Protein AF-A0A369IY74-F1 (afdb_monomer_lite)

Radius of gyration: 15.65 Å; chains: 1; bounding box: 35×47×38 Å

Foldseek 3Di:
DDWDWDDDPNDIDIDDPVLQWDQLCCQVVVVHHSPDTDGPDDDPPDDPPDDDDDDCDDSNCVQWDWDQDPVVRDIDTDGPPVPDDPPDD

pLDDT: mean 80.59, std 12.09, range [40.34, 97.25]

Sequence (89 aa):
MENLFLTVGSEKSERVSDAQIWPHASNSIIGEQEDKICLIIADLGSNNGGGLVFINGFAFLQRFHSVYDTMKCQVGFAIPPSSQTPERT

Organism: Hypsizygus marmoreus (NCBI:txid39966)

Secondary structure (DSSP, 8-state):
---EEEEETTEEEEE-GGGGBPPGGGGGGGT--TT---BS--------SSS------HHHHTTSEEEEETTTTEEEEE--GGGPPPP--

InterPro domains:
  IPR021109 Aspartic peptidase domain superfamily [G3DSA:2.40.70.10] (1-84)
  IPR021109 Aspartic peptidase domain superfamily [SSF50630] (18-78)
  IPR033121 Peptidase family A1 domain [PS51767] (1-78)

Structure (mmCIF, N/CA/C/O backbone):
data_AF-A0A369IY74-F1
#
_entry.id   AF-A0A369IY74-F1
#
loop_
_atom_site.group_PDB
_atom_site.id
_atom_site.type_symbol
_atom_site.label_atom_id
_atom_site.label_alt_id
_atom_site.label_comp_id
_atom_site.label_asym_id
_atom_site.label_entity_id
_atom_site.label_seq_id
_atom_site.pdbx_PDB_ins_code
_atom_site.Cartn_x
_atom_site.Cartn_y
_atom_site.Cartn_z
_atom_site.occupancy
_atom_site.B_iso_or_equiv
_atom_site.auth_seq_id
_atom_site.auth_comp_id
_atom_site.auth_asym_id
_atom_site.auth_atom_id
_atom_site.pdbx_PDB_model_num
ATOM 1 N N . MET A 1 1 ? 2.671 6.657 17.903 1.00 64.50 1 MET A N 1
ATOM 2 C CA . MET A 1 1 ? 2.719 6.126 16.527 1.00 64.50 1 MET A CA 1
ATOM 3 C C . MET A 1 1 ? 3.901 6.785 15.845 1.00 64.50 1 MET A C 1
ATOM 5 O O . MET A 1 1 ? 4.166 7.941 16.152 1.00 64.50 1 MET A O 1
ATOM 9 N N . GLU A 1 2 ? 4.638 6.047 15.023 1.00 75.81 2 GLU A N 1
ATOM 10 C CA . GLU A 1 2 ? 5.813 6.557 14.310 1.00 75.81 2 GLU A CA 1
ATOM 11 C C . GLU A 1 2 ? 5.543 6.580 12.805 1.00 75.81 2 GLU A C 1
ATOM 13 O O . GLU A 1 2 ? 4.675 5.857 12.305 1.00 75.81 2 GLU A O 1
ATOM 18 N N . ASN A 1 3 ? 6.282 7.414 12.074 1.00 77.19 3 ASN A N 1
ATOM 19 C CA . ASN A 1 3 ? 6.159 7.489 10.623 1.00 77.19 3 ASN A CA 1
ATOM 20 C C . ASN A 1 3 ? 6.739 6.227 9.976 1.00 77.19 3 ASN A C 1
ATOM 22 O O . ASN A 1 3 ? 7.799 5.739 10.367 1.00 77.19 3 ASN A O 1
ATOM 26 N N . LEU A 1 4 ? 6.051 5.720 8.955 1.00 80.06 4 LEU A N 1
ATOM 27 C CA . LEU A 1 4 ? 6.512 4.589 8.160 1.00 80.06 4 LEU A CA 1
ATOM 28 C C . LEU A 1 4 ? 7.162 5.125 6.886 1.00 80.06 4 LEU A C 1
ATOM 30 O O . LEU A 1 4 ? 6.547 5.890 6.145 1.00 80.06 4 LEU A O 1
ATOM 34 N N . PHE A 1 5 ? 8.381 4.686 6.597 1.00 82.56 5 PHE A N 1
ATOM 35 C CA . PHE A 1 5 ? 9.068 5.031 5.357 1.00 82.56 5 PHE A CA 1
ATOM 36 C C . PHE A 1 5 ? 9.121 3.819 4.435 1.00 82.56 5 PHE A C 1
ATOM 38 O O . PHE A 1 5 ? 9.579 2.751 4.839 1.00 82.56 5 PHE A O 1
ATOM 45 N N . LEU A 1 6 ? 8.678 4.000 3.191 1.00 80.69 6 LEU A N 1
ATOM 46 C CA . LEU A 1 6 ? 8.863 3.020 2.129 1.00 80.69 6 LEU A CA 1
ATOM 47 C C . LEU A 1 6 ? 9.920 3.543 1.159 1.00 80.69 6 LEU A C 1
ATOM 49 O O . LEU A 1 6 ? 9.742 4.596 0.546 1.00 80.69 6 LEU A O 1
ATOM 53 N N . THR A 1 7 ? 10.998 2.783 0.999 1.00 84.75 7 THR A N 1
ATOM 54 C CA . THR A 1 7 ? 12.024 3.051 -0.011 1.00 84.75 7 THR A CA 1
ATOM 55 C C . THR A 1 7 ? 11.818 2.105 -1.187 1.00 84.75 7 THR A C 1
ATOM 57 O O . THR A 1 7 ? 11.845 0.886 -1.008 1.00 84.75 7 THR A O 1
ATOM 60 N N . VAL A 1 8 ? 11.613 2.656 -2.385 1.00 81.38 8 VAL A N 1
ATOM 61 C CA . VAL A 1 8 ? 11.500 1.890 -3.635 1.00 81.38 8 VAL A CA 1
ATOM 62 C C . VAL A 1 8 ? 12.565 2.399 -4.600 1.00 81.38 8 VAL A C 1
ATOM 64 O O . VAL A 1 8 ? 12.513 3.539 -5.054 1.00 81.38 8 VAL A O 1
ATOM 67 N N . GLY A 1 9 ? 13.554 1.559 -4.909 1.00 82.06 9 GLY A N 1
ATOM 68 C CA . GLY A 1 9 ? 14.727 2.005 -5.664 1.00 82.06 9 GLY A CA 1
ATOM 69 C C . GLY A 1 9 ? 15.491 3.093 -4.900 1.00 82.06 9 GLY A C 1
ATOM 70 O O . GLY A 1 9 ? 15.877 2.878 -3.753 1.00 82.06 9 GLY A O 1
ATOM 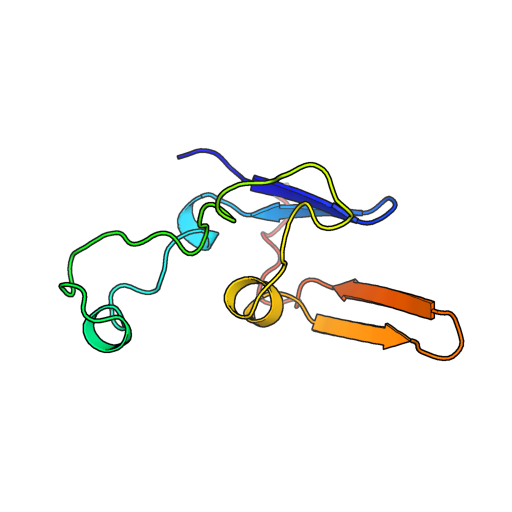71 N N . SER A 1 10 ? 15.705 4.251 -5.531 1.00 79.44 10 SER A N 1
ATOM 72 C CA . SER A 1 10 ? 16.332 5.436 -4.920 1.00 79.44 10 SER A CA 1
ATOM 73 C C . SER A 1 10 ? 15.338 6.408 -4.278 1.00 79.44 10 SER A C 1
ATOM 75 O O . SER A 1 10 ? 15.759 7.350 -3.612 1.00 79.44 10 SER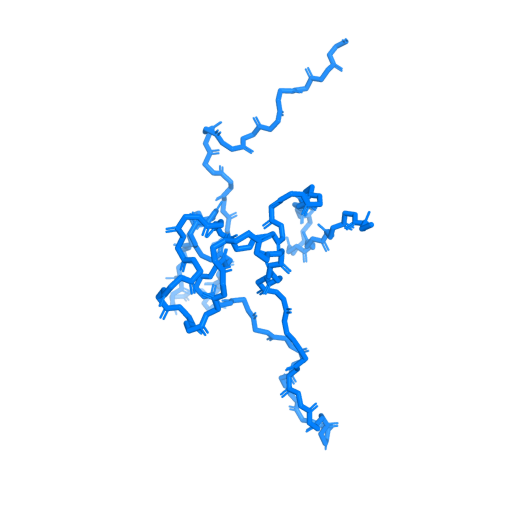 A O 1
ATOM 77 N N . GLU A 1 11 ? 14.037 6.202 -4.479 1.00 78.00 11 GLU A N 1
ATOM 78 C CA . GLU A 1 11 ? 12.990 7.103 -4.002 1.00 78.00 11 GLU A CA 1
ATOM 79 C C . GLU A 1 11 ? 12.533 6.707 -2.597 1.00 78.00 11 GLU A C 1
ATOM 81 O O . GLU A 1 11 ? 12.245 5.536 -2.317 1.00 78.00 11 GLU A O 1
ATOM 86 N N . LYS A 1 12 ? 12.432 7.698 -1.706 1.00 74.81 12 LYS A N 1
ATOM 87 C CA . LYS A 1 12 ? 11.947 7.524 -0.333 1.00 74.81 12 LYS A CA 1
ATOM 88 C C . LYS A 1 12 ? 10.592 8.204 -0.188 1.00 74.81 12 LYS A C 1
ATOM 90 O O . LYS A 1 12 ? 10.489 9.421 -0.273 1.00 74.81 12 LYS A O 1
ATOM 95 N N . SER A 1 13 ? 9.559 7.412 0.076 1.00 69.94 13 SER A N 1
ATOM 96 C CA . SER A 1 13 ? 8.210 7.904 0.359 1.00 69.94 13 SER A CA 1
ATOM 97 C C . SER A 1 13 ? 7.920 7.838 1.857 1.00 69.94 13 SER A C 1
ATOM 99 O O . SER A 1 13 ? 8.098 6.795 2.490 1.00 69.94 13 SER A O 1
ATOM 101 N N . GLU A 1 14 ? 7.456 8.946 2.430 1.00 71.94 14 GLU A N 1
ATOM 102 C CA . GLU A 1 14 ? 7.047 9.032 3.833 1.00 71.94 14 GLU A CA 1
ATOM 103 C C . GLU A 1 14 ? 5.536 8.828 3.985 1.00 71.94 14 GLU A C 1
ATOM 105 O O . GLU A 1 14 ? 4.730 9.447 3.291 1.00 71.94 14 GLU A O 1
ATOM 110 N N . ARG A 1 15 ? 5.142 7.984 4.942 1.00 65.31 15 ARG A N 1
ATOM 111 C CA . ARG A 1 15 ? 3.785 7.935 5.485 1.00 65.31 15 ARG A CA 1
ATOM 112 C C . ARG A 1 15 ? 3.787 8.489 6.901 1.00 65.31 15 ARG A C 1
ATOM 114 O O . ARG A 1 15 ? 4.218 7.821 7.843 1.00 65.31 15 ARG A O 1
ATOM 121 N N . VAL A 1 16 ? 3.240 9.694 7.034 1.00 63.06 16 VAL A N 1
ATOM 122 C CA . VAL A 1 16 ? 2.939 10.311 8.330 1.00 63.06 16 VAL A CA 1
ATOM 123 C C . VAL A 1 16 ? 1.971 9.408 9.100 1.00 63.06 16 VAL A C 1
ATOM 125 O O . VAL A 1 16 ? 1.142 8.735 8.487 1.00 63.06 16 VAL A O 1
ATOM 128 N N . SER A 1 17 ? 2.092 9.368 10.425 1.00 65.06 17 SER A N 1
ATOM 129 C CA . SER A 1 17 ? 1.311 8.494 11.318 1.00 65.06 17 SER A CA 1
ATOM 130 C C . SER A 1 17 ? -0.189 8.404 10.965 1.00 65.06 17 SER A C 1
ATOM 132 O O . SER A 1 17 ? -0.715 7.303 10.825 1.00 65.06 17 SER A O 1
ATOM 134 N N . ASP A 1 18 ? -0.859 9.521 10.668 1.00 69.94 18 ASP A N 1
ATOM 135 C CA . ASP A 1 18 ? -2.296 9.529 10.332 1.00 69.94 18 ASP A CA 1
ATOM 136 C C . ASP A 1 18 ? -2.638 8.776 9.034 1.00 69.94 18 ASP A C 1
ATOM 138 O O . ASP A 1 18 ? -3.731 8.233 8.876 1.00 69.94 18 ASP A O 1
ATOM 142 N N . ALA A 1 19 ? -1.688 8.661 8.100 1.00 75.00 19 ALA A N 1
ATOM 143 C CA . ALA A 1 19 ? -1.871 7.894 6.869 1.00 75.00 19 ALA A CA 1
ATOM 144 C C . ALA A 1 19 ? -1.913 6.371 7.105 1.00 75.00 19 ALA A C 1
ATOM 146 O O . ALA A 1 19 ? -2.217 5.623 6.171 1.00 75.00 19 ALA A O 1
ATOM 147 N N . GLN A 1 20 ? -1.609 5.909 8.323 1.00 82.50 20 GLN A N 1
ATOM 148 C CA . GLN A 1 20 ? -1.667 4.504 8.743 1.00 82.50 20 GLN A CA 1
ATOM 149 C C . GLN A 1 20 ? -3.008 4.130 9.402 1.00 82.50 20 GLN A C 1
ATOM 151 O O . GLN A 1 20 ? -3.194 2.978 9.800 1.00 82.50 20 GLN A O 1
ATOM 156 N N . ILE A 1 21 ? -3.949 5.073 9.488 1.00 87.81 21 ILE A N 1
ATOM 157 C CA . ILE A 1 21 ? -5.252 4.882 10.127 1.00 87.81 21 ILE A CA 1
ATOM 158 C C . ILE A 1 21 ? -6.318 4.588 9.062 1.00 87.81 21 ILE A C 1
ATOM 160 O O . ILE A 1 21 ? -6.341 5.184 7.977 1.00 87.81 21 ILE A O 1
ATOM 164 N N . TRP A 1 22 ? -7.187 3.621 9.355 1.00 86.94 22 TRP A N 1
ATOM 165 C CA . TRP A 1 22 ? -8.396 3.355 8.583 1.00 86.94 22 TRP A CA 1
ATOM 166 C C . TRP A 1 22 ? -9.428 4.463 8.847 1.00 86.94 22 TRP A C 1
ATOM 168 O O . TRP A 1 22 ? -9.591 4.858 10.000 1.00 86.94 22 TRP A O 1
ATOM 178 N N . PRO A 1 23 ? -10.142 4.982 7.830 1.00 86.94 23 PRO A N 1
ATOM 179 C CA . PRO A 1 23 ? -11.106 6.058 8.045 1.00 86.94 23 PRO A CA 1
ATOM 180 C C . PRO A 1 23 ? -12.178 5.665 9.073 1.00 86.94 23 PRO A C 1
ATOM 182 O O . PRO A 1 23 ? -12.941 4.733 8.835 1.00 86.94 23 PRO A O 1
ATOM 185 N N . HIS A 1 24 ? -12.275 6.408 10.180 1.00 85.69 24 HIS A N 1
ATOM 186 C CA . HIS A 1 24 ? -13.225 6.138 11.273 1.00 85.69 24 HIS A CA 1
ATOM 187 C C . HIS A 1 24 ? -14.672 5.994 10.790 1.00 85.69 24 HIS A C 1
ATOM 189 O O . HIS A 1 24 ? -15.364 5.037 11.130 1.00 85.69 24 HIS A O 1
ATOM 195 N N . ALA A 1 25 ? -15.087 6.881 9.879 1.00 86.00 25 ALA A N 1
ATOM 196 C CA . ALA A 1 25 ? -16.406 6.857 9.245 1.00 86.00 25 ALA A CA 1
ATOM 197 C C . ALA A 1 25 ? -16.693 5.572 8.436 1.00 86.00 25 ALA A C 1
ATOM 199 O O . ALA A 1 25 ? -17.809 5.359 7.977 1.00 86.00 25 ALA A O 1
ATOM 200 N N . SER A 1 26 ? -15.686 4.727 8.210 1.00 84.50 26 SER A N 1
ATOM 201 C CA . SER A 1 26 ? -15.781 3.452 7.498 1.00 84.50 26 SER A CA 1
ATOM 202 C C . SER A 1 26 ? -15.540 2.241 8.407 1.00 84.50 26 SER A C 1
ATOM 204 O O . SER A 1 26 ? -15.420 1.128 7.897 1.00 84.50 26 SER A O 1
ATOM 206 N N . ASN A 1 27 ? -15.461 2.402 9.732 1.00 88.00 27 ASN A N 1
ATOM 207 C CA . ASN A 1 27 ? -15.250 1.284 10.665 1.00 88.00 27 ASN A CA 1
ATOM 208 C C . ASN A 1 27 ? -16.367 0.231 10.593 1.00 88.00 27 ASN A C 1
ATOM 210 O O . ASN A 1 27 ? -16.088 -0.967 10.624 1.00 88.00 27 ASN A O 1
ATOM 214 N N . SER A 1 28 ? -17.613 0.651 10.367 1.00 88.94 28 SER A N 1
ATOM 215 C CA . SER A 1 28 ? -18.750 -0.268 10.237 1.00 88.94 28 SER A CA 1
ATOM 216 C C . SER A 1 28 ? -18.611 -1.229 9.045 1.00 88.94 28 SER A C 1
ATOM 218 O O . SER A 1 28 ? -19.145 -2.333 9.088 1.00 88.94 28 SER A O 1
ATOM 220 N N . ILE A 1 29 ? -17.847 -0.862 8.002 1.00 88.62 29 ILE A N 1
ATOM 221 C CA . ILE A 1 29 ? -17.575 -1.731 6.838 1.00 88.62 29 ILE A CA 1
ATOM 222 C C . ILE A 1 29 ? -16.682 -2.916 7.229 1.00 88.62 29 ILE A C 1
ATOM 224 O O . ILE A 1 29 ? -16.842 -4.010 6.692 1.00 88.62 29 ILE A O 1
ATOM 228 N N . ILE A 1 30 ? -15.758 -2.711 8.170 1.00 87.56 30 ILE A N 1
ATOM 229 C CA . ILE A 1 30 ? -14.836 -3.746 8.663 1.00 87.56 30 ILE A CA 1
ATOM 230 C C . ILE A 1 30 ? -15.343 -4.427 9.944 1.00 87.56 30 ILE A C 1
ATOM 232 O O . ILE A 1 30 ? -14.624 -5.225 10.537 1.00 87.56 30 ILE A O 1
ATOM 236 N N . GLY A 1 31 ? -16.581 -4.138 10.363 1.00 89.50 31 GLY A N 1
ATOM 237 C CA . GLY A 1 31 ? -17.199 -4.724 11.555 1.00 89.50 31 GLY A CA 1
ATOM 238 C C . GLY A 1 31 ? -16.708 -4.139 12.884 1.00 89.50 31 GLY A C 1
ATOM 239 O O . GLY A 1 31 ? -16.903 -4.762 13.925 1.00 89.50 31 GLY A O 1
ATOM 240 N N . GLU A 1 32 ? -16.082 -2.960 12.864 1.00 89.25 32 GLU A N 1
ATOM 241 C CA . GLU A 1 32 ? -15.591 -2.262 14.058 1.00 89.25 32 GLU A CA 1
ATOM 242 C C . GLU A 1 32 ? -16.524 -1.119 14.489 1.00 89.25 32 GLU A C 1
ATOM 244 O O . GLU A 1 32 ? -17.405 -0.686 13.748 1.00 89.25 32 GLU A O 1
ATOM 249 N N . GLN A 1 33 ? -16.323 -0.616 15.710 1.00 89.25 33 GLN A N 1
ATOM 250 C CA . GLN A 1 33 ? -17.049 0.549 16.233 1.00 89.25 33 GLN A CA 1
ATOM 251 C C . GLN A 1 33 ? -16.553 1.851 1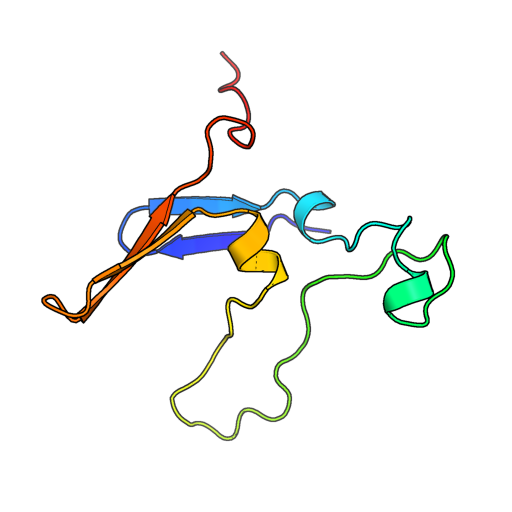5.588 1.00 89.25 33 GLN A C 1
ATOM 253 O O . GLN A 1 33 ? -15.352 2.015 15.391 1.00 89.25 33 GLN A O 1
ATOM 258 N N . GLU A 1 34 ? -17.457 2.799 15.326 1.00 83.00 34 GLU A N 1
ATOM 259 C CA . GLU A 1 34 ? -17.161 4.061 14.621 1.00 83.00 34 GLU A CA 1
ATOM 260 C C . GLU A 1 34 ? -16.003 4.860 15.242 1.00 83.00 34 GLU A C 1
ATOM 262 O O . GLU A 1 34 ? -15.147 5.353 14.512 1.00 83.00 34 GLU A O 1
ATOM 267 N N . ASP A 1 35 ? -15.872 4.863 16.569 1.00 84.00 35 ASP A N 1
ATOM 268 C CA . ASP A 1 35 ? -14.860 5.667 17.269 1.00 84.00 35 ASP A CA 1
ATOM 269 C C . ASP A 1 35 ? -13.512 4.957 17.490 1.00 84.00 35 ASP A C 1
ATOM 271 O O . ASP A 1 35 ? -12.585 5.527 18.073 1.00 84.00 35 ASP A O 1
ATOM 275 N N . LYS A 1 36 ? -13.357 3.703 17.047 1.00 87.00 36 LYS A N 1
ATOM 276 C CA . LYS A 1 36 ? -12.083 2.990 17.207 1.00 87.00 36 LYS A CA 1
ATOM 277 C C . LYS A 1 36 ? -11.034 3.463 16.206 1.00 87.00 36 LYS A C 1
ATOM 279 O O . LYS A 1 36 ? -11.311 3.682 15.028 1.00 87.00 36 LYS A O 1
ATOM 284 N N . ILE A 1 37 ? -9.789 3.554 16.671 1.00 86.00 37 ILE A N 1
ATOM 285 C CA . ILE A 1 37 ? -8.619 3.730 15.807 1.00 86.00 37 ILE A CA 1
ATOM 286 C C . ILE A 1 37 ? -8.181 2.349 15.318 1.00 86.00 37 ILE A C 1
ATOM 288 O O . ILE A 1 37 ? -7.617 1.564 16.080 1.00 86.00 37 ILE A O 1
ATOM 292 N N . CYS A 1 38 ? -8.434 2.068 14.042 1.00 86.94 38 CYS A N 1
ATOM 293 C CA . CYS A 1 38 ? -8.013 0.841 13.372 1.00 86.94 38 CYS A CA 1
ATOM 294 C C . CYS A 1 38 ? -6.815 1.132 12.457 1.00 86.94 38 CYS A C 1
ATOM 296 O O . CYS A 1 38 ? -6.808 2.128 11.733 1.00 86.94 38 CYS A O 1
ATOM 298 N N . LEU A 1 39 ? -5.794 0.271 12.480 1.00 88.44 39 LEU A N 1
ATOM 299 C CA . LEU A 1 39 ? -4.621 0.407 11.612 1.00 88.44 39 LEU A CA 1
ATOM 300 C C . LEU A 1 39 ? -4.849 -0.307 10.281 1.00 88.44 39 LEU A C 1
ATOM 302 O O . LEU A 1 39 ? -5.449 -1.376 10.235 1.00 88.44 39 LEU A O 1
ATOM 306 N N . ILE A 1 40 ? -4.304 0.252 9.199 1.00 88.50 40 ILE A N 1
ATOM 307 C CA . ILE A 1 40 ? -4.287 -0.404 7.876 1.00 88.50 40 ILE A CA 1
ATOM 308 C C . ILE A 1 40 ? -3.070 -1.319 7.669 1.00 88.50 40 ILE A C 1
ATOM 310 O O . ILE A 1 40 ? -2.860 -1.828 6.569 1.00 88.50 40 ILE A O 1
ATOM 314 N N . ILE A 1 41 ? -2.234 -1.467 8.697 1.00 88.44 41 ILE A N 1
ATOM 315 C CA . ILE A 1 41 ? -1.046 -2.321 8.703 1.00 88.44 41 ILE A CA 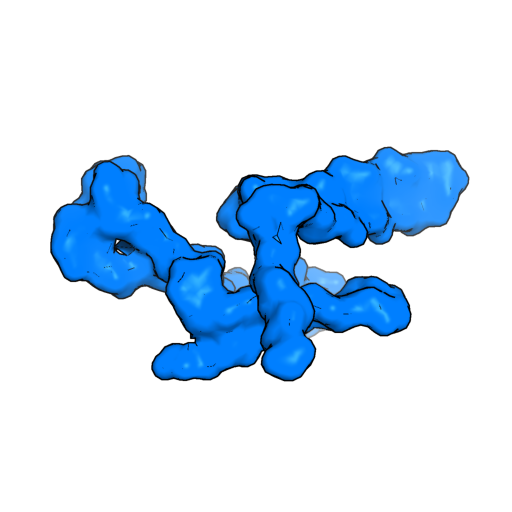1
ATOM 316 C C . ILE A 1 41 ? -1.363 -3.521 9.584 1.00 88.44 41 ILE A C 1
ATOM 318 O O . ILE A 1 41 ? -1.822 -3.355 10.713 1.00 88.44 41 ILE A O 1
ATOM 322 N N . ALA A 1 42 ? -1.105 -4.714 9.065 1.00 88.62 42 ALA A N 1
ATOM 323 C CA . ALA A 1 42 ? -1.335 -5.965 9.764 1.00 88.62 42 ALA A CA 1
ATOM 324 C C . ALA A 1 42 ? -0.105 -6.868 9.661 1.00 88.62 42 ALA A C 1
ATOM 326 O O . ALA A 1 42 ? 0.704 -6.738 8.738 1.00 88.62 42 ALA A O 1
ATOM 327 N N . ASP A 1 43 ? 0.009 -7.782 10.618 1.00 87.25 43 ASP A N 1
ATOM 328 C CA . ASP A 1 43 ? 0.990 -8.858 10.586 1.00 87.25 43 ASP A CA 1
ATOM 329 C C . ASP A 1 43 ? 0.640 -9.857 9.466 1.00 87.25 43 ASP A C 1
ATOM 331 O O . ASP A 1 43 ? -0.533 -10.164 9.241 1.00 87.25 43 ASP A O 1
ATOM 335 N N . LEU A 1 44 ? 1.651 -10.341 8.737 1.00 85.56 44 LEU A N 1
ATOM 336 C CA . LEU A 1 44 ? 1.471 -11.273 7.615 1.00 85.56 44 LEU A CA 1
ATOM 337 C C . LEU A 1 44 ? 1.181 -12.717 8.082 1.00 85.56 44 LEU A C 1
ATOM 339 O O . LEU A 1 44 ? 0.809 -13.564 7.271 1.00 85.56 44 LEU A O 1
ATOM 343 N N . GLY A 1 45 ? 1.338 -13.010 9.374 1.00 84.31 45 GLY A N 1
ATOM 344 C CA . GLY A 1 45 ? 1.252 -14.341 9.967 1.00 84.31 45 GLY A CA 1
ATOM 345 C C . GLY A 1 45 ? 2.614 -15.040 10.059 1.00 84.31 45 GLY A C 1
ATOM 346 O O . GLY A 1 45 ? 3.671 -14.409 10.083 1.00 84.31 45 GLY A O 1
ATOM 347 N N . SER A 1 46 ? 2.615 -16.379 10.127 1.00 72.25 46 SER A N 1
ATOM 348 C CA . SER A 1 46 ? 3.858 -17.148 10.280 1.00 72.25 46 SER A CA 1
ATOM 349 C C . SER A 1 46 ? 4.703 -17.112 9.003 1.00 72.25 46 SER A C 1
ATOM 351 O O . SER A 1 46 ? 4.424 -17.807 8.023 1.00 72.25 46 SER A O 1
ATOM 353 N N . ASN A 1 47 ? 5.777 -16.330 9.026 1.00 64.19 47 ASN A N 1
ATOM 354 C CA . ASN A 1 47 ? 6.748 -16.291 7.941 1.00 64.19 47 ASN A CA 1
ATOM 355 C C . ASN A 1 47 ? 7.723 -17.478 8.055 1.00 64.19 47 ASN A C 1
ATOM 357 O O . ASN A 1 47 ? 8.769 -17.385 8.692 1.00 64.19 47 ASN A O 1
ATOM 361 N N . ASN A 1 48 ? 7.407 -18.605 7.408 1.00 57.72 48 ASN A N 1
ATOM 362 C CA . ASN A 1 48 ? 8.239 -19.822 7.401 1.00 57.72 48 ASN A CA 1
ATOM 363 C C . ASN A 1 48 ? 9.433 -19.762 6.416 1.00 57.72 48 ASN A C 1
ATOM 365 O O . ASN A 1 48 ? 9.904 -20.792 5.940 1.00 57.72 48 ASN A O 1
ATOM 369 N N . GLY A 1 49 ? 9.949 -18.564 6.120 1.00 61.34 49 GLY A N 1
ATOM 370 C CA . GLY A 1 49 ? 11.217 -18.400 5.397 1.00 61.34 49 GLY A CA 1
ATOM 371 C C . GLY A 1 49 ? 11.154 -18.537 3.872 1.00 61.34 49 GLY A C 1
ATOM 372 O O . GLY A 1 49 ? 12.089 -19.069 3.281 1.00 61.34 49 GLY A O 1
ATOM 373 N N . GLY A 1 50 ? 10.100 -18.051 3.207 1.00 67.06 50 GLY A N 1
ATOM 374 C CA . GLY A 1 50 ? 10.002 -18.133 1.746 1.00 67.06 50 GLY A CA 1
ATOM 375 C C . GLY A 1 50 ? 9.497 -16.861 1.076 1.00 67.06 50 GLY A C 1
ATOM 376 O O . GLY A 1 50 ? 8.312 -16.576 1.163 1.00 67.06 50 GLY A O 1
ATOM 377 N N . GLY A 1 51 ? 10.389 -16.166 0.356 1.00 77.12 51 GLY A N 1
ATOM 378 C CA . GLY A 1 51 ? 10.138 -15.285 -0.804 1.00 77.12 51 GLY A CA 1
ATOM 379 C C . GLY A 1 51 ? 9.283 -14.018 -0.634 1.00 77.12 51 GLY A C 1
ATOM 380 O O . GLY A 1 51 ? 9.573 -13.012 -1.276 1.00 77.12 51 GLY A O 1
ATOM 381 N N . LEU A 1 52 ? 8.256 -14.040 0.213 1.00 84.44 52 LEU A N 1
ATOM 382 C CA . LEU A 1 52 ? 7.294 -12.968 0.431 1.00 84.44 52 LEU A CA 1
ATOM 383 C C . LEU A 1 52 ? 7.434 -12.444 1.859 1.00 84.44 52 LEU A C 1
ATOM 385 O O . LEU A 1 52 ? 7.249 -13.178 2.822 1.00 84.44 52 LEU A O 1
ATOM 389 N N . VAL A 1 53 ? 7.765 -11.162 1.984 1.00 84.81 53 VAL A N 1
ATOM 390 C CA . VAL A 1 53 ? 8.077 -10.538 3.281 1.00 84.81 53 VAL A CA 1
ATOM 391 C C . VAL A 1 53 ? 7.176 -9.351 3.624 1.00 84.81 53 VAL A C 1
ATOM 393 O O . VAL A 1 53 ? 7.101 -8.975 4.787 1.00 84.81 53 VAL A O 1
ATOM 396 N N . PHE A 1 54 ? 6.458 -8.786 2.648 1.00 86.69 54 PHE A N 1
ATOM 397 C CA . PHE A 1 54 ? 5.413 -7.781 2.861 1.00 86.69 54 PHE A CA 1
ATOM 398 C C . PHE A 1 54 ? 4.461 -7.723 1.659 1.00 86.69 54 PHE A C 1
ATOM 400 O O . PHE A 1 54 ? 4.790 -8.195 0.569 1.00 86.69 54 PHE A O 1
ATOM 407 N N . ILE A 1 55 ? 3.289 -7.109 1.852 1.00 89.06 55 ILE A N 1
ATOM 408 C CA . ILE A 1 55 ? 2.303 -6.868 0.793 1.00 89.06 55 ILE A CA 1
ATOM 409 C C . ILE A 1 55 ? 1.888 -5.396 0.808 1.00 89.06 55 ILE A C 1
ATOM 411 O O . ILE A 1 55 ? 1.333 -4.898 1.785 1.00 89.06 55 ILE A O 1
ATOM 415 N N . ASN A 1 56 ? 2.080 -4.718 -0.323 1.00 89.69 56 ASN A N 1
ATOM 416 C CA . ASN A 1 56 ? 1.503 -3.400 -0.578 1.00 89.69 56 ASN A CA 1
ATOM 417 C C . ASN A 1 56 ? 0.084 -3.567 -1.140 1.00 89.69 56 ASN A C 1
ATOM 419 O O . ASN A 1 56 ? -0.116 -3.632 -2.351 1.00 89.69 56 ASN A O 1
ATOM 423 N N . GLY A 1 57 ? -0.894 -3.699 -0.239 1.00 88.94 57 GLY A N 1
ATOM 424 C CA . GLY A 1 57 ? -2.293 -3.981 -0.580 1.00 88.94 57 GLY A CA 1
ATOM 425 C C . GLY A 1 57 ? -3.130 -2.752 -0.961 1.00 88.94 57 GLY A C 1
ATOM 426 O O . GLY A 1 57 ? -2.619 -1.670 -1.241 1.00 88.94 57 GLY A O 1
ATOM 427 N N . PHE A 1 58 ? -4.455 -2.902 -0.920 1.00 87.38 58 PHE A N 1
ATOM 428 C CA . PHE A 1 58 ? -5.420 -1.876 -1.340 1.00 87.38 58 PHE A CA 1
ATOM 429 C C . PHE A 1 58 ? -5.193 -0.501 -0.689 1.00 87.38 58 PHE A C 1
ATOM 431 O O . PHE A 1 58 ? -5.080 0.506 -1.385 1.00 87.38 58 PHE A O 1
ATOM 438 N N . ALA A 1 59 ? -5.021 -0.455 0.635 1.00 86.38 59 ALA A N 1
ATOM 439 C CA . ALA A 1 59 ? -4.793 0.799 1.356 1.00 86.38 59 ALA A CA 1
ATOM 440 C C . ALA A 1 59 ? -3.454 1.479 0.989 1.00 86.38 59 ALA A C 1
ATOM 442 O O . ALA A 1 59 ? -3.272 2.685 1.205 1.00 86.38 59 ALA A O 1
ATOM 443 N N . PHE A 1 60 ? -2.493 0.727 0.442 1.00 86.12 60 PHE A N 1
ATOM 444 C CA . PHE A 1 60 ? -1.305 1.294 -0.189 1.00 86.12 60 PHE A CA 1
ATOM 445 C C . PHE A 1 60 ? -1.664 1.946 -1.525 1.00 86.12 60 PHE A C 1
ATOM 447 O O . PHE A 1 60 ? -1.473 3.151 -1.687 1.00 86.12 60 PHE A O 1
ATOM 454 N N . LEU A 1 61 ? -2.267 1.175 -2.430 1.00 88.38 61 LEU A N 1
ATOM 455 C CA . LEU A 1 61 ? -2.577 1.584 -3.803 1.00 88.38 61 LEU A CA 1
ATOM 456 C C . LEU A 1 61 ? -3.555 2.765 -3.899 1.00 88.38 61 LEU A C 1
ATOM 458 O O . LEU A 1 61 ? -3.482 3.532 -4.848 1.00 88.38 61 LEU A O 1
ATOM 462 N N . GLN A 1 62 ? -4.417 2.984 -2.904 1.00 85.88 62 GLN A N 1
ATOM 463 C CA . GLN A 1 62 ? -5.277 4.176 -2.861 1.00 85.88 62 GLN A CA 1
ATOM 464 C C . GLN A 1 62 ? -4.506 5.504 -2.745 1.00 85.88 62 GLN A C 1
ATOM 466 O O . GLN A 1 62 ? -5.074 6.557 -3.015 1.00 85.88 62 GLN A O 1
ATOM 471 N N . ARG A 1 63 ? -3.237 5.477 -2.312 1.00 82.69 63 ARG A N 1
ATOM 472 C CA . ARG A 1 63 ? -2.418 6.681 -2.071 1.00 82.69 63 ARG A CA 1
ATOM 473 C C . ARG A 1 63 ? -1.275 6.858 -3.073 1.00 82.69 63 ARG A C 1
ATOM 475 O O . ARG A 1 63 ? -0.578 7.864 -3.010 1.00 82.69 63 ARG A O 1
ATOM 482 N N . PHE A 1 64 ? -1.079 5.900 -3.977 1.00 85.19 64 PHE A N 1
ATOM 483 C CA . PHE A 1 64 ? -0.021 5.933 -4.982 1.00 85.19 64 PHE A CA 1
ATOM 484 C C . PHE A 1 64 ? -0.590 5.579 -6.349 1.00 85.19 64 PHE A C 1
ATOM 486 O O . PHE A 1 64 ? -1.276 4.570 -6.506 1.00 85.19 64 PHE A O 1
ATOM 493 N N . HIS A 1 65 ? -0.231 6.352 -7.368 1.00 88.62 65 HIS A N 1
ATOM 494 C CA . HIS A 1 65 ? -0.371 5.874 -8.736 1.00 88.62 65 HIS A CA 1
ATOM 495 C C . HIS A 1 65 ? 0.618 4.731 -8.945 1.00 88.62 65 HIS A C 1
ATOM 497 O O . HIS A 1 65 ? 1.808 4.897 -8.683 1.00 88.62 65 HIS A O 1
ATOM 503 N N . SER A 1 66 ? 0.124 3.576 -9.387 1.00 90.38 66 SER A N 1
ATOM 504 C CA . SER A 1 66 ? 0.935 2.392 -9.669 1.00 90.38 66 SER A CA 1
ATOM 505 C C . SER A 1 66 ? 0.975 2.128 -11.170 1.00 90.38 66 SER A C 1
ATOM 507 O O . SER A 1 66 ? -0.044 2.212 -11.856 1.00 90.38 66 SER A O 1
ATOM 509 N N . VAL A 1 67 ? 2.165 1.822 -11.684 1.00 93.75 67 VAL A N 1
ATOM 510 C CA . VAL A 1 67 ? 2.394 1.451 -13.084 1.00 93.75 67 VAL A CA 1
ATOM 511 C C . VAL A 1 67 ? 3.063 0.089 -13.109 1.00 93.75 67 VAL A C 1
ATOM 513 O O . VAL A 1 67 ? 4.081 -0.108 -12.452 1.00 93.75 67 VAL A O 1
ATOM 516 N N . TYR A 1 68 ? 2.502 -0.832 -13.885 1.00 94.75 68 TYR A N 1
ATOM 517 C CA . TYR A 1 68 ? 3.027 -2.181 -14.066 1.00 94.75 68 TYR A CA 1
ATOM 518 C C . TYR A 1 68 ? 3.546 -2.312 -15.499 1.00 94.75 68 TYR A C 1
ATOM 520 O O . TYR A 1 68 ? 2.759 -2.401 -16.441 1.00 94.75 68 TYR A O 1
ATOM 528 N N . ASP A 1 69 ? 4.869 -2.289 -15.664 1.00 95.81 69 ASP A N 1
ATOM 529 C CA . ASP A 1 69 ? 5.530 -2.445 -16.961 1.00 95.81 69 ASP A CA 1
ATOM 530 C C . ASP A 1 69 ? 5.936 -3.911 -17.144 1.00 95.81 69 ASP A C 1
ATOM 532 O O . ASP A 1 69 ? 6.959 -4.375 -16.630 1.00 95.81 69 ASP A O 1
ATOM 536 N N . THR A 1 70 ? 5.112 -4.656 -17.883 1.00 96.69 70 THR A N 1
ATOM 537 C CA . THR A 1 70 ? 5.350 -6.076 -18.170 1.00 96.69 70 THR A CA 1
ATOM 538 C C . THR A 1 70 ? 6.428 -6.303 -19.226 1.00 96.69 70 THR A C 1
ATOM 540 O O . THR A 1 70 ? 7.003 -7.387 -19.258 1.00 96.69 70 THR A O 1
ATOM 543 N N . MET A 1 71 ? 6.755 -5.305 -20.058 1.00 97.25 71 MET A N 1
ATOM 544 C CA . MET A 1 71 ? 7.834 -5.423 -21.046 1.00 97.25 71 MET A CA 1
ATOM 545 C C . MET A 1 71 ? 9.210 -5.330 -20.383 1.00 97.25 71 MET A C 1
ATOM 547 O O . MET A 1 71 ? 10.167 -5.934 -20.864 1.00 97.25 71 MET A O 1
ATOM 551 N N . LYS A 1 72 ? 9.310 -4.582 -19.276 1.00 96.12 72 LYS A N 1
ATOM 552 C CA . LYS A 1 72 ? 10.556 -4.398 -18.510 1.00 96.12 72 LYS A CA 1
ATOM 553 C C . LYS A 1 72 ? 10.586 -5.128 -17.169 1.00 96.12 72 LYS A C 1
ATOM 555 O O . LYS A 1 72 ? 11.582 -5.010 -16.457 1.00 96.12 72 LYS A O 1
ATOM 560 N N . CYS A 1 73 ? 9.529 -5.866 -16.831 1.00 94.75 73 CYS A N 1
ATOM 561 C CA . CYS A 1 73 ? 9.366 -6.570 -15.555 1.00 94.75 73 CYS A CA 1
ATOM 562 C C . CYS A 1 73 ? 9.553 -5.651 -14.336 1.00 94.75 73 CYS A C 1
ATOM 564 O O . CYS A 1 73 ? 10.278 -5.985 -13.399 1.00 94.75 73 CYS A O 1
ATOM 566 N N . GLN A 1 74 ? 8.932 -4.471 -14.360 1.00 94.12 74 GLN A N 1
ATOM 567 C CA . GLN A 1 74 ? 9.102 -3.442 -13.333 1.00 94.12 74 GLN A CA 1
ATOM 568 C C . GLN A 1 74 ? 7.763 -2.892 -12.849 1.00 94.12 74 GLN A C 1
ATOM 570 O O . GLN A 1 74 ? 6.744 -2.951 -13.539 1.00 94.12 74 GLN A O 1
ATOM 575 N N . VAL A 1 75 ? 7.792 -2.323 -11.647 1.00 92.44 75 VAL A N 1
ATOM 576 C CA . VAL A 1 75 ? 6.680 -1.574 -11.067 1.00 92.44 75 VAL A CA 1
ATOM 577 C C . VAL A 1 75 ? 7.168 -0.187 -10.660 1.00 92.44 75 VAL A C 1
ATOM 579 O O . VAL A 1 75 ? 8.264 -0.046 -10.118 1.00 92.44 75 VAL A O 1
ATOM 582 N N . GLY A 1 76 ? 6.359 0.831 -10.939 1.00 90.94 76 GLY A N 1
ATOM 583 C CA . GLY A 1 76 ? 6.604 2.215 -10.548 1.00 90.94 76 GLY A CA 1
ATOM 584 C C . GLY A 1 76 ? 5.491 2.738 -9.648 1.00 90.94 76 GLY A C 1
ATOM 585 O O . GLY A 1 76 ? 4.327 2.372 -9.824 1.00 90.94 76 GLY A O 1
ATOM 586 N N . PHE A 1 77 ? 5.851 3.611 -8.709 1.00 89.31 77 PHE A N 1
ATOM 587 C CA . PHE A 1 77 ? 4.909 4.294 -7.826 1.00 89.31 77 PHE A CA 1
ATOM 588 C C . PHE A 1 77 ? 5.149 5.800 -7.861 1.00 89.31 77 PHE A C 1
ATOM 590 O O . PHE A 1 77 ? 6.296 6.239 -7.855 1.00 89.31 77 PHE A O 1
ATOM 597 N N . ALA A 1 78 ? 4.074 6.583 -7.864 1.00 86.81 78 ALA A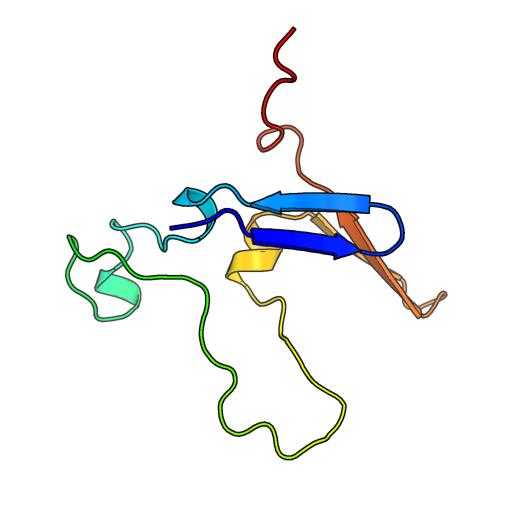 N 1
ATOM 598 C CA . ALA A 1 78 ? 4.138 8.037 -7.762 1.00 86.81 78 ALA A CA 1
ATOM 599 C C . ALA A 1 78 ? 3.108 8.554 -6.753 1.00 86.81 78 ALA A C 1
ATOM 601 O O . ALA A 1 78 ? 1.968 8.082 -6.715 1.00 86.81 78 ALA A O 1
ATOM 602 N N . ILE A 1 79 ? 3.510 9.535 -5.944 1.00 80.44 79 ILE A N 1
ATOM 603 C CA . ILE A 1 79 ? 2.604 10.245 -5.037 1.00 80.44 79 ILE A CA 1
ATOM 604 C C . ILE A 1 79 ? 1.785 11.235 -5.879 1.00 80.44 79 ILE A C 1
ATOM 606 O O . ILE A 1 79 ? 2.378 12.011 -6.634 1.00 80.44 79 ILE A O 1
ATOM 610 N N . PRO A 1 80 ? 0.443 11.231 -5.788 1.00 76.44 80 PRO A N 1
ATOM 611 C CA . PRO A 1 80 ? -0.366 12.220 -6.485 1.00 76.44 80 PRO A CA 1
ATOM 612 C C . PRO A 1 80 ? -0.073 13.633 -5.948 1.00 76.44 80 PRO A C 1
ATOM 614 O O . PRO A 1 80 ? 0.179 13.786 -4.750 1.00 76.44 80 PRO A O 1
ATOM 617 N N . PRO A 1 81 ? -0.174 14.686 -6.780 1.00 71.88 81 PRO A N 1
ATOM 618 C CA . PRO A 1 81 ? 0.130 16.062 -6.368 1.00 71.88 81 PRO A CA 1
ATOM 619 C C . PRO A 1 81 ? -0.647 16.515 -5.123 1.00 71.88 81 PRO A C 1
ATOM 621 O O . PRO A 1 81 ? -0.124 17.236 -4.284 1.00 71.88 81 PRO A O 1
ATOM 624 N N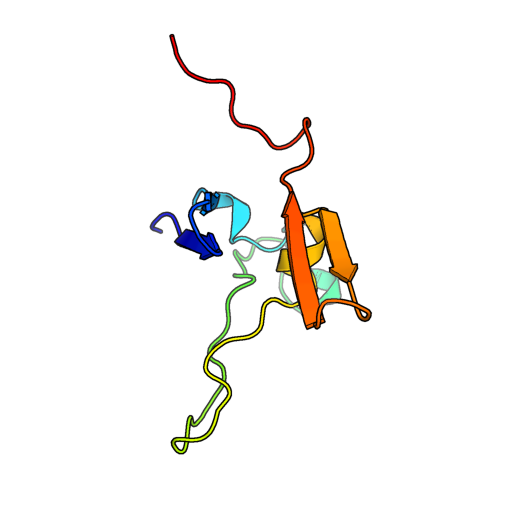 . SER A 1 82 ? -1.885 16.039 -4.961 1.00 67.81 82 SER A N 1
ATOM 625 C CA . SER A 1 82 ? -2.755 16.343 -3.817 1.00 67.81 82 SER A CA 1
ATOM 626 C C . SER A 1 82 ? -2.282 15.766 -2.479 1.00 67.81 82 SER A C 1
ATOM 628 O O . SER A 1 82 ? -2.837 16.111 -1.440 1.00 67.81 82 SER A O 1
ATOM 630 N N . SER A 1 83 ? -1.322 14.841 -2.494 1.00 61.91 83 SER A N 1
ATOM 631 C CA . SER A 1 83 ? -0.815 14.146 -1.306 1.00 61.91 83 SER A CA 1
ATOM 632 C C . SER A 1 83 ? 0.636 14.497 -0.988 1.00 61.91 83 SER A C 1
ATOM 634 O O . SER A 1 83 ? 1.210 13.920 -0.067 1.00 61.91 83 SER A O 1
ATOM 636 N N . GLN A 1 84 ? 1.230 15.436 -1.728 1.00 61.81 84 GLN A N 1
ATOM 637 C CA . GLN A 1 84 ? 2.532 15.991 -1.393 1.00 61.81 84 GLN A CA 1
ATOM 638 C C . GLN A 1 84 ? 2.372 16.949 -0.210 1.00 61.81 84 GLN A C 1
ATOM 640 O O . GLN A 1 84 ? 1.628 17.928 -0.279 1.00 61.81 84 GLN A O 1
ATOM 645 N N . THR A 1 85 ? 3.066 16.670 0.890 1.00 57.28 85 THR A N 1
ATOM 646 C CA . THR A 1 85 ? 3.225 17.652 1.964 1.00 57.28 85 THR A CA 1
ATOM 647 C C . THR A 1 85 ? 3.999 18.841 1.387 1.00 57.28 85 THR A C 1
ATOM 649 O O . THR A 1 85 ? 5.055 18.609 0.795 1.00 57.28 85 THR A O 1
ATOM 652 N N . PRO A 1 86 ? 3.519 20.093 1.513 1.00 52.62 86 PRO A N 1
ATOM 653 C CA . PRO A 1 86 ? 4.273 21.239 1.023 1.00 52.62 86 PRO A CA 1
ATOM 654 C C . PRO A 1 86 ? 5.632 21.288 1.727 1.00 52.62 86 PRO A C 1
ATOM 656 O O . PRO A 1 86 ? 5.700 21.154 2.953 1.00 52.62 86 PRO A O 1
ATOM 659 N N . GLU A 1 87 ? 6.706 21.459 0.953 1.00 50.22 87 GLU A N 1
ATOM 660 C CA . GLU A 1 87 ? 8.032 21.733 1.502 1.00 50.22 87 GLU A CA 1
ATOM 661 C C . GLU A 1 87 ? 7.921 22.959 2.421 1.00 50.22 87 GLU A C 1
ATOM 663 O O . GLU A 1 87 ? 7.512 24.038 1.990 1.00 50.22 87 GLU A O 1
ATOM 668 N N . ARG A 1 88 ? 8.230 22.797 3.713 1.00 43.91 88 ARG A N 1
ATOM 669 C CA . ARG A 1 88 ? 8.396 23.950 4.602 1.00 43.91 88 ARG A CA 1
ATOM 670 C C . ARG A 1 88 ? 9.697 24.651 4.211 1.00 43.91 88 ARG A C 1
ATOM 672 O O . ARG A 1 88 ? 10.767 24.135 4.527 1.00 43.91 88 ARG A O 1
ATOM 679 N N . THR A 1 89 ? 9.586 25.797 3.541 1.00 40.34 89 THR A N 1
ATOM 680 C CA . THR A 1 89 ? 10.603 26.866 3.574 1.00 40.34 89 THR A CA 1
ATOM 681 C C . THR A 1 89 ? 10.774 27.425 4.976 1.00 40.34 89 THR A C 1
ATOM 683 O O . THR A 1 89 ? 9.741 27.539 5.680 1.00 40.34 89 THR A O 1
#